Protein AF-A0A1B7WX08-F1 (afdb_monomer_lite)

Structure (mmCIF, N/CA/C/O backbone):
data_AF-A0A1B7WX08-F1
#
_entry.id   AF-A0A1B7WX08-F1
#
loop_
_atom_site.group_PDB
_atom_site.id
_atom_site.type_symbol
_atom_site.label_atom_id
_atom_site.label_alt_id
_atom_site.label_comp_id
_atom_site.label_asym_id
_atom_site.label_entity_id
_atom_site.label_seq_id
_atom_site.pdbx_PDB_ins_code
_atom_site.Cartn_x
_atom_site.Cartn_y
_atom_site.Cartn_z
_atom_site.occupancy
_atom_site.B_iso_or_equiv
_atom_site.auth_seq_id
_atom_site.auth_comp_id
_atom_site.auth_asym_id
_atom_site.auth_atom_id
_atom_site.pdbx_PDB_model_num
ATOM 1 N N . MET A 1 1 ? 6.626 0.221 5.370 1.00 90.50 1 MET A N 1
ATOM 2 C CA . MET A 1 1 ? 6.818 0.188 3.903 1.00 90.50 1 MET A CA 1
ATOM 3 C C . MET A 1 1 ? 7.236 -1.219 3.512 1.00 90.50 1 MET A C 1
ATOM 5 O O . MET A 1 1 ? 8.047 -1.790 4.228 1.00 90.50 1 MET A O 1
ATOM 9 N N . PHE A 1 2 ? 6.681 -1.766 2.429 1.00 95.19 2 PHE A N 1
ATOM 10 C CA . PHE A 1 2 ? 6.995 -3.108 1.923 1.00 95.19 2 PHE A CA 1
ATOM 11 C C . PHE A 1 2 ? 7.674 -2.978 0.559 1.00 95.19 2 PHE A C 1
ATOM 13 O O . PHE A 1 2 ? 7.170 -2.258 -0.300 1.00 95.19 2 PHE A O 1
ATOM 20 N N . PHE A 1 3 ? 8.816 -3.636 0.369 1.00 95.19 3 PHE A N 1
ATOM 21 C CA . PHE A 1 3 ? 9.546 -3.654 -0.898 1.00 95.19 3 PHE A CA 1
ATOM 22 C C . PHE A 1 3 ? 10.453 -4.883 -0.972 1.00 95.19 3 PHE A C 1
ATOM 24 O O . PHE A 1 3 ? 10.838 -5.452 0.049 1.00 95.19 3 PHE A O 1
ATOM 31 N N . THR A 1 4 ? 10.824 -5.272 -2.188 1.00 94.88 4 THR A N 1
ATOM 32 C CA . THR A 1 4 ? 11.812 -6.321 -2.448 1.00 94.88 4 THR A CA 1
ATOM 33 C C . T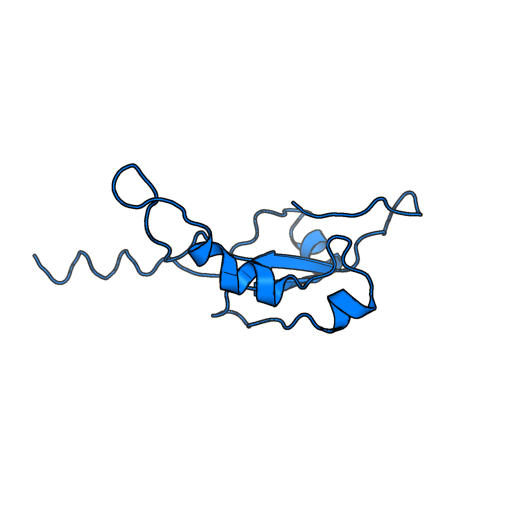HR A 1 4 ? 13.083 -5.722 -3.037 1.00 94.88 4 THR A C 1
ATOM 35 O O . THR A 1 4 ? 13.090 -4.610 -3.571 1.00 94.88 4 THR A O 1
ATOM 38 N N . ARG A 1 5 ? 14.198 -6.450 -2.919 1.00 94.19 5 ARG A N 1
ATOM 39 C CA . ARG A 1 5 ? 15.466 -6.019 -3.509 1.00 94.19 5 ARG A CA 1
ATOM 40 C C . ARG A 1 5 ? 15.354 -6.035 -5.036 1.00 94.19 5 ARG A C 1
ATOM 42 O O . ARG A 1 5 ? 15.074 -7.072 -5.633 1.00 94.19 5 ARG A O 1
ATOM 49 N N . GLY A 1 6 ? 15.617 -4.886 -5.652 1.00 92.56 6 GLY A N 1
ATOM 50 C CA . GLY A 1 6 ? 15.678 -4.744 -7.102 1.00 92.56 6 GLY A CA 1
ATOM 51 C C . GLY A 1 6 ? 16.790 -5.581 -7.741 1.00 92.56 6 GLY A C 1
ATOM 52 O O . GLY A 1 6 ? 17.789 -5.909 -7.101 1.00 92.56 6 GLY A O 1
ATOM 53 N N . LYS A 1 7 ? 16.616 -5.910 -9.025 1.00 93.38 7 LYS A N 1
ATOM 54 C CA . LYS A 1 7 ? 17.620 -6.624 -9.840 1.00 93.38 7 LYS A CA 1
ATOM 55 C C . LYS A 1 7 ? 18.452 -5.687 -10.718 1.00 93.38 7 LYS A C 1
ATOM 57 O O . LYS A 1 7 ? 19.420 -6.126 -11.327 1.00 93.38 7 LYS A O 1
ATOM 62 N N . LYS A 1 8 ? 18.044 -4.422 -10.825 1.00 96.38 8 LYS A N 1
ATOM 63 C CA . LYS A 1 8 ? 18.697 -3.375 -11.616 1.00 96.38 8 LYS A CA 1
ATOM 64 C C . LYS A 1 8 ? 19.083 -2.211 -10.709 1.00 96.38 8 LYS A C 1
ATOM 66 O O . LYS A 1 8 ? 18.491 -2.039 -9.647 1.00 96.38 8 LYS A O 1
ATOM 71 N N . GLU A 1 9 ? 19.986 -1.358 -11.179 1.00 94.12 9 GLU A N 1
ATOM 72 C CA . GLU A 1 9 ? 20.355 -0.116 -10.484 1.00 94.12 9 GLU A CA 1
ATOM 73 C C . GLU A 1 9 ? 19.177 0.867 -10.365 1.00 94.12 9 GLU A C 1
ATOM 75 O O . GLU A 1 9 ? 19.021 1.554 -9.360 1.00 94.12 9 GLU A O 1
ATOM 80 N N . LYS A 1 10 ? 18.315 0.935 -11.390 1.00 93.44 10 LYS A N 1
ATOM 81 C CA . LYS A 1 10 ? 17.177 1.867 -11.468 1.00 93.44 10 LYS A CA 1
ATOM 82 C C . LYS A 1 10 ? 15.951 1.203 -12.099 1.00 93.44 10 LYS A C 1
ATOM 84 O O . LYS A 1 10 ? 16.064 0.176 -12.766 1.00 93.44 10 LYS A O 1
ATOM 89 N N . GLY A 1 11 ? 14.779 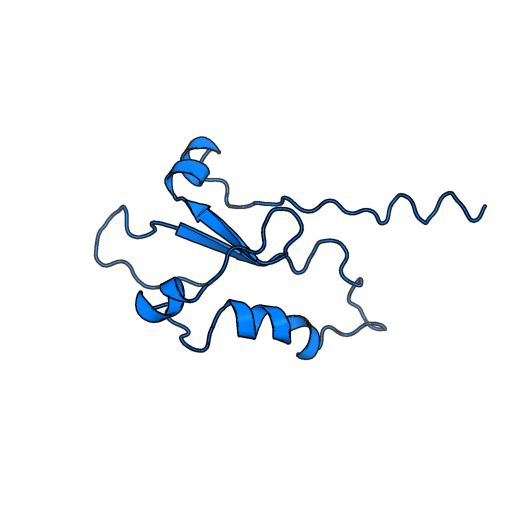1.813 -11.899 1.00 93.38 11 GLY A N 1
ATOM 90 C CA . GLY A 1 11 ? 13.534 1.408 -12.565 1.00 93.38 11 GLY A CA 1
ATOM 91 C C . GLY A 1 11 ? 12.962 0.068 -12.093 1.00 93.38 11 GLY A C 1
ATOM 92 O O . GLY A 1 11 ? 12.333 -0.636 -12.872 1.00 93.38 11 GLY A O 1
ATOM 93 N N . ASN A 1 12 ? 13.204 -0.320 -10.836 1.00 95.38 12 ASN A N 1
ATOM 94 C CA . ASN A 1 12 ? 12.673 -1.577 -10.295 1.00 95.38 12 ASN A CA 1
ATOM 95 C C . ASN A 1 12 ? 11.176 -1.487 -9.947 1.00 95.38 12 ASN A C 1
ATOM 97 O O . ASN A 1 12 ? 10.464 -2.479 -10.066 1.00 95.38 12 ASN A O 1
ATOM 101 N N . THR A 1 13 ? 10.696 -0.308 -9.546 1.00 95.44 13 THR A N 1
ATOM 102 C CA . THR A 1 13 ? 9.306 -0.088 -9.121 1.00 95.44 13 THR A CA 1
ATOM 103 C C . THR A 1 13 ? 8.479 0.451 -10.278 1.00 95.44 13 THR A C 1
ATOM 105 O O . THR A 1 13 ? 8.824 1.492 -10.832 1.00 95.44 13 THR A O 1
ATOM 108 N N . GLN A 1 14 ? 7.394 -0.245 -10.616 1.00 94.69 14 GLN A N 1
ATOM 109 C CA . GLN A 1 14 ? 6.442 0.174 -11.656 1.00 94.69 14 GLN A CA 1
ATOM 110 C C . GLN A 1 14 ? 5.173 0.788 -11.053 1.00 94.69 14 GLN A C 1
ATOM 112 O O . GLN A 1 14 ? 4.614 1.743 -11.584 1.00 94.69 14 GLN A O 1
ATOM 117 N N . GLU A 1 15 ? 4.745 0.262 -9.908 1.00 96.56 15 GLU A N 1
ATOM 118 C CA . GLU A 1 15 ? 3.530 0.667 -9.210 1.00 96.56 15 GLU A CA 1
ATOM 119 C C . GLU A 1 15 ? 3.778 0.661 -7.700 1.00 96.56 15 GLU A C 1
ATOM 121 O O . GLU A 1 15 ? 4.565 -0.138 -7.186 1.00 96.56 15 GLU A O 1
ATOM 126 N N . VAL A 1 16 ? 3.076 1.539 -6.993 1.00 97.19 16 VAL A N 1
ATOM 127 C CA . VAL A 1 16 ? 3.026 1.606 -5.535 1.00 97.19 16 VAL A CA 1
ATOM 128 C C . VAL A 1 16 ? 1.575 1.447 -5.109 1.00 97.19 16 VAL A C 1
ATOM 130 O O . VAL A 1 16 ? 0.690 2.138 -5.606 1.00 97.19 16 VAL A O 1
ATOM 133 N N . TRP A 1 17 ? 1.343 0.537 -4.169 1.00 97.88 17 TRP A N 1
ATOM 134 C CA . TRP A 1 17 ? 0.040 0.325 -3.554 1.00 97.88 17 TRP A CA 1
ATOM 135 C C . TRP A 1 17 ? 0.027 0.974 -2.173 1.00 97.88 17 TRP A C 1
ATOM 137 O O . TRP A 1 17 ? 0.913 0.707 -1.357 1.00 97.88 17 TRP A O 1
ATOM 147 N N . VAL A 1 18 ? -0.965 1.820 -1.913 1.00 98.00 18 VAL A N 1
ATOM 148 C CA . VAL A 1 18 ? -1.122 2.538 -0.645 1.00 98.00 18 VAL A CA 1
ATOM 149 C C . VAL A 1 18 ? -2.411 2.081 0.019 1.00 98.00 18 VAL A C 1
ATOM 151 O O . VAL A 1 18 ? -3.453 2.025 -0.629 1.00 98.00 18 VAL A O 1
ATOM 154 N N . TYR A 1 19 ? -2.324 1.766 1.312 1.00 97.56 19 TYR A N 1
ATOM 155 C CA . TYR A 1 19 ? -3.479 1.504 2.162 1.00 97.56 19 TYR A CA 1
ATOM 156 C C . TYR A 1 19 ? -3.642 2.633 3.187 1.00 97.56 19 TYR A C 1
ATOM 158 O O . TYR A 1 19 ? -2.724 2.883 3.972 1.00 97.56 19 TYR A O 1
ATOM 166 N N . ASP A 1 20 ? -4.790 3.306 3.200 1.00 96.56 20 ASP A N 1
ATOM 167 C CA . ASP A 1 20 ? -5.098 4.370 4.156 1.00 96.56 20 ASP A CA 1
ATOM 168 C C . ASP A 1 20 ? -5.827 3.823 5.401 1.00 96.56 20 ASP A C 1
ATOM 170 O O . ASP A 1 20 ? -7.045 3.627 5.407 1.00 96.56 20 ASP A O 1
ATOM 174 N N . LEU A 1 21 ? -5.063 3.618 6.480 1.00 94.56 21 LEU A N 1
ATOM 175 C CA . LEU A 1 21 ? -5.553 3.320 7.838 1.00 94.56 21 LEU A CA 1
ATOM 176 C C . LEU A 1 21 ? -5.491 4.559 8.761 1.00 94.56 21 LEU A C 1
ATOM 178 O O . LEU A 1 21 ? -5.317 4.429 9.967 1.00 94.56 21 LEU A O 1
ATOM 182 N N . ARG A 1 22 ? -5.535 5.775 8.207 1.00 91.62 22 ARG A N 1
ATOM 183 C CA . ARG A 1 22 ? -5.431 7.035 8.967 1.00 91.62 22 ARG A CA 1
ATOM 184 C C . ARG A 1 22 ? -6.716 7.845 8.893 1.00 91.62 22 ARG A C 1
ATOM 186 O O . ARG A 1 22 ? -7.172 8.380 9.899 1.00 91.62 22 ARG A O 1
ATOM 193 N N . THR A 1 23 ? -7.283 7.959 7.697 1.00 91.12 23 THR A N 1
ATOM 194 C CA . THR A 1 23 ? -8.440 8.825 7.461 1.00 91.12 23 THR 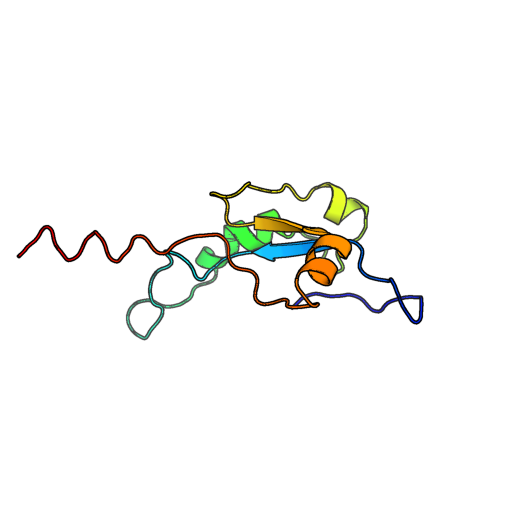A CA 1
ATOM 195 C C . THR A 1 23 ? -9.720 8.184 7.987 1.00 91.12 23 THR A C 1
ATOM 197 O O . THR A 1 23 ? -9.989 7.009 7.709 1.00 91.12 23 THR A O 1
ATOM 200 N N . ASN A 1 24 ? -10.524 8.945 8.736 1.00 84.56 24 ASN A N 1
ATOM 201 C CA . ASN A 1 24 ? -11.783 8.490 9.340 1.00 84.56 24 ASN A CA 1
ATOM 202 C C . ASN A 1 24 ? -11.634 7.208 10.193 1.00 84.56 24 ASN A C 1
ATOM 204 O O . ASN A 1 24 ? -12.576 6.426 10.314 1.00 84.56 24 ASN A O 1
ATOM 208 N N . THR A 1 25 ? -10.445 6.944 10.750 1.00 82.00 25 THR A N 1
ATOM 209 C CA . THR A 1 25 ? -10.215 5.833 11.691 1.00 82.00 25 THR A CA 1
ATOM 210 C C . THR A 1 25 ? -10.265 6.328 13.130 1.00 82.00 25 THR A C 1
ATOM 212 O O . THR A 1 25 ? -9.900 7.470 13.408 1.00 82.00 25 THR A O 1
ATOM 215 N N . SER A 1 26 ? -10.676 5.468 14.064 1.00 83.56 26 SER A N 1
ATOM 216 C CA . SER A 1 26 ? -10.699 5.813 15.487 1.00 83.56 26 SER A CA 1
ATOM 217 C C . SER A 1 26 ? -9.323 6.265 15.980 1.00 83.56 26 SER A C 1
ATOM 219 O O . SER A 1 26 ? -8.303 5.660 15.653 1.00 83.56 26 SER A O 1
ATOM 221 N N . GLN A 1 27 ? -9.289 7.303 16.818 1.00 86.19 27 GLN A N 1
ATOM 222 C CA . GLN A 1 27 ? -8.053 7.700 17.486 1.00 86.19 27 GLN A CA 1
ATOM 223 C C . GLN A 1 27 ? -7.631 6.600 18.461 1.00 86.19 27 GLN A C 1
ATOM 225 O O . GLN A 1 27 ? -8.324 6.317 19.443 1.00 86.19 27 GLN A O 1
ATOM 230 N N . PHE A 1 28 ? -6.493 5.971 18.180 1.00 89.94 28 PHE A N 1
ATOM 231 C CA . PHE A 1 28 ? -5.962 4.913 19.025 1.00 89.94 28 PHE A CA 1
ATOM 232 C C . PHE A 1 28 ? -5.265 5.490 20.260 1.00 89.94 28 PHE A C 1
ATOM 234 O O . PHE A 1 28 ? -4.548 6.487 20.200 1.00 89.94 28 PHE A O 1
ATOM 241 N N . GLY A 1 29 ? -5.459 4.840 21.402 1.00 89.12 29 GLY A N 1
ATOM 242 C CA . GLY A 1 29 ? -4.905 5.261 22.681 1.00 89.12 29 GLY A CA 1
ATOM 243 C C . GLY A 1 29 ? -5.256 4.282 23.794 1.00 89.12 29 GLY A C 1
ATOM 244 O O . GLY A 1 29 ? -5.693 3.162 23.545 1.00 89.12 29 GLY A O 1
ATOM 245 N N . LYS A 1 30 ? -5.108 4.704 25.055 1.00 89.12 30 LYS A N 1
ATOM 246 C CA . LYS A 1 30 ? -5.338 3.823 26.218 1.00 89.12 30 LYS A CA 1
ATOM 247 C C . LYS A 1 30 ? -6.737 3.190 26.251 1.00 89.12 30 LYS A C 1
ATOM 249 O O . LYS A 1 30 ? -6.877 2.081 26.752 1.00 89.12 30 LYS A O 1
ATOM 254 N N . ARG A 1 31 ? -7.754 3.900 25.746 1.00 91.81 31 ARG A N 1
ATOM 255 C CA . ARG A 1 31 ? -9.162 3.458 25.730 1.00 91.81 31 ARG A CA 1
ATOM 256 C C . ARG A 1 31 ? -9.575 2.766 24.426 1.00 91.81 31 ARG A C 1
ATOM 258 O O . ARG A 1 31 ? -10.504 1.972 24.448 1.00 91.81 31 ARG A O 1
ATOM 265 N N . THR A 1 32 ? -8.860 3.029 23.335 1.00 90.94 32 THR A N 1
ATOM 266 C CA . THR A 1 32 ? -9.137 2.476 22.004 1.00 90.94 32 THR A CA 1
ATOM 267 C C . THR A 1 32 ? -7.856 1.844 21.492 1.00 90.94 32 THR A C 1
ATOM 269 O O . THR A 1 32 ? -7.013 2.507 20.892 1.00 90.94 32 THR A O 1
ATOM 272 N N . GLN A 1 33 ? -7.650 0.573 21.817 1.00 94.25 33 GLN A N 1
ATOM 273 C CA . GLN A 1 33 ? -6.412 -0.112 21.465 1.00 94.25 33 GLN A CA 1
ATOM 274 C C . GLN A 1 33 ? -6.369 -0.427 19.969 1.00 94.25 33 GLN A C 1
ATOM 276 O O . GLN A 1 33 ? -7.364 -0.848 19.381 1.00 94.25 33 GLN A O 1
ATOM 281 N N . LEU A 1 34 ? -5.192 -0.276 19.366 1.00 94.56 34 LEU A N 1
ATOM 282 C CA . LEU A 1 34 ? -4.932 -0.764 18.018 1.00 94.56 34 LEU A CA 1
ATOM 283 C C . LEU A 1 34 ? -4.779 -2.290 18.066 1.00 94.56 34 LEU A C 1
ATOM 285 O O . LEU A 1 34 ? -3.748 -2.814 18.481 1.00 94.56 34 LEU A O 1
ATOM 289 N N . THR A 1 35 ? -5.830 -2.999 17.676 1.00 94.94 35 THR A N 1
ATOM 290 C CA . THR A 1 35 ? -5.868 -4.466 17.625 1.00 94.94 35 THR A CA 1
ATOM 291 C C . THR A 1 35 ? -5.629 -5.008 16.217 1.00 94.94 35 THR A C 1
ATOM 293 O O . THR A 1 35 ? -5.706 -4.273 15.230 1.00 94.94 35 THR A O 1
ATOM 296 N N . ARG A 1 36 ? -5.400 -6.325 16.120 1.00 96.00 36 ARG A N 1
ATOM 297 C CA . ARG A 1 36 ? -5.218 -7.036 14.847 1.00 96.00 36 ARG A CA 1
ATOM 298 C C . ARG A 1 36 ? -6.414 -6.889 13.904 1.00 96.00 36 ARG A C 1
ATOM 300 O O . ARG A 1 36 ? -6.226 -6.816 12.698 1.00 96.00 36 ARG A O 1
ATOM 307 N N . GLN A 1 37 ? -7.625 -6.785 14.447 1.00 95.19 37 GLN A N 1
ATOM 308 C CA . GLN A 1 37 ? -8.851 -6.670 13.661 1.00 95.19 37 GLN A CA 1
ATOM 309 C C . GLN A 1 37 ? -8.834 -5.459 12.716 1.00 95.19 37 GLN A C 1
ATOM 311 O O . GLN A 1 37 ? -9.330 -5.576 11.599 1.00 95.19 37 GLN A O 1
ATOM 316 N N . HIS A 1 38 ? -8.198 -4.346 13.102 1.00 94.88 38 HIS A N 1
ATOM 317 C CA . HIS A 1 38 ? -8.075 -3.151 12.254 1.00 94.88 38 HIS A CA 1
ATOM 318 C C . HIS A 1 38 ? -7.246 -3.378 10.980 1.00 94.88 38 HIS A C 1
ATOM 320 O O . HIS A 1 38 ? -7.333 -2.587 10.046 1.00 94.88 38 HIS A O 1
ATOM 326 N N . PHE A 1 39 ? -6.444 -4.445 10.934 1.00 95.62 39 PHE A N 1
ATOM 327 C CA . PHE A 1 39 ? -5.606 -4.785 9.786 1.00 95.62 39 PHE A CA 1
ATOM 328 C C . PHE A 1 39 ? -6.229 -5.841 8.874 1.00 95.62 39 PHE A C 1
ATOM 330 O O . PHE A 1 39 ? -5.676 -6.087 7.811 1.00 95.62 39 PHE A O 1
ATOM 337 N N . THR A 1 40 ? -7.370 -6.436 9.235 1.00 96.50 40 THR A N 1
ATOM 338 C CA . THR A 1 40 ? -7.973 -7.554 8.481 1.00 96.50 40 THR A CA 1
ATOM 339 C C . THR A 1 40 ? -8.193 -7.203 7.007 1.00 96.50 40 THR A C 1
ATOM 341 O O . THR A 1 40 ? -7.800 -7.953 6.120 1.00 96.50 40 THR A O 1
ATOM 344 N N . GLU A 1 41 ? -8.769 -6.031 6.732 1.00 95.69 41 GLU A N 1
ATOM 345 C CA . GLU A 1 41 ? -9.008 -5.565 5.359 1.00 95.69 41 GLU A CA 1
ATOM 346 C C . GLU A 1 41 ? -7.701 -5.295 4.604 1.00 95.69 41 GLU A C 1
ATOM 348 O O . GLU A 1 41 ? -7.586 -5.628 3.424 1.00 95.69 41 GLU A O 1
ATOM 353 N N . PHE A 1 42 ? -6.692 -4.749 5.290 1.00 96.88 42 PHE A N 1
ATOM 354 C CA . PHE A 1 42 ? -5.362 -4.567 4.718 1.00 96.88 42 PHE A CA 1
ATOM 355 C C . PHE A 1 42 ? -4.710 -5.909 4.376 1.00 96.88 42 PHE A C 1
ATOM 357 O O . PHE A 1 42 ? -4.187 -6.044 3.278 1.00 96.88 42 PHE A O 1
ATOM 364 N N . GLU A 1 43 ? -4.741 -6.892 5.278 1.00 97.19 43 GLU A N 1
ATOM 365 C CA . GLU A 1 43 ? -4.148 -8.219 5.063 1.00 97.19 43 GLU A CA 1
ATOM 366 C C . GLU A 1 43 ? -4.792 -8.911 3.850 1.00 97.19 43 GLU A C 1
ATOM 368 O O . GLU A 1 43 ? -4.080 -9.401 2.972 1.00 97.19 43 GLU A O 1
ATOM 373 N N . VAL A 1 44 ? -6.125 -8.849 3.734 1.00 96.88 44 VAL A N 1
ATOM 374 C CA . VAL A 1 44 ? -6.870 -9.371 2.574 1.00 96.88 44 VAL A CA 1
ATOM 375 C C . VAL A 1 44 ? -6.471 -8.656 1.280 1.00 96.88 44 VAL A C 1
ATOM 377 O O . VAL A 1 44 ? -6.209 -9.309 0.271 1.00 96.88 44 VAL A O 1
ATOM 380 N N . ALA A 1 45 ? -6.400 -7.322 1.294 1.00 96.88 45 ALA A N 1
ATOM 381 C CA . ALA A 1 45 ? -6.038 -6.537 0.115 1.00 96.88 45 ALA A CA 1
ATOM 382 C C . ALA A 1 45 ? -4.555 -6.697 -0.280 1.00 96.88 45 ALA A C 1
ATOM 384 O O . ALA A 1 45 ? -4.209 -6.669 -1.463 1.00 96.88 45 ALA A O 1
ATOM 385 N N . PHE A 1 46 ? -3.668 -6.866 0.703 1.00 96.75 46 PHE A N 1
ATOM 386 C CA . PHE A 1 46 ? -2.231 -7.032 0.505 1.00 96.75 46 PHE A CA 1
ATOM 387 C C . PHE A 1 46 ? -1.897 -8.403 -0.099 1.00 96.75 46 PHE A C 1
ATOM 389 O O . PHE A 1 46 ? -1.054 -8.460 -1.007 1.00 96.75 46 PHE A O 1
ATOM 396 N N . GLY A 1 47 ? -2.589 -9.452 0.363 1.00 96.81 47 GLY A N 1
ATOM 397 C CA . GLY A 1 47 ? -2.452 -10.845 -0.061 1.00 96.81 47 GLY A CA 1
ATOM 398 C C . GLY A 1 47 ? -1.423 -11.648 0.746 1.00 96.81 47 GLY A C 1
ATOM 399 O O . GLY A 1 47 ? -0.585 -11.095 1.450 1.00 96.81 47 GLY A O 1
ATOM 400 N N . ASP A 1 48 ? -1.453 -12.975 0.602 1.00 95.81 48 ASP A N 1
ATOM 401 C CA . ASP A 1 48 ? -0.635 -13.897 1.414 1.00 95.81 48 ASP A CA 1
ATOM 402 C C . ASP A 1 48 ? 0.855 -13.932 1.041 1.00 95.81 48 ASP A C 1
ATOM 404 O O . ASP A 1 48 ? 1.666 -14.523 1.753 1.00 95.81 48 ASP A O 1
ATOM 408 N N . ASP A 1 49 ? 1.232 -13.340 -0.094 1.00 96.38 49 ASP A N 1
ATOM 409 C CA . ASP A 1 49 ? 2.620 -13.310 -0.553 1.00 96.38 49 ASP A CA 1
ATOM 410 C C . ASP A 1 49 ? 3.337 -12.052 -0.033 1.00 96.38 49 ASP A C 1
ATOM 412 O O . ASP A 1 49 ? 3.135 -10.959 -0.582 1.00 96.38 49 ASP A O 1
ATOM 416 N N . PRO A 1 50 ? 4.227 -12.186 0.968 1.00 92.00 50 PRO A N 1
ATOM 417 C CA . PRO A 1 50 ? 4.907 -11.052 1.584 1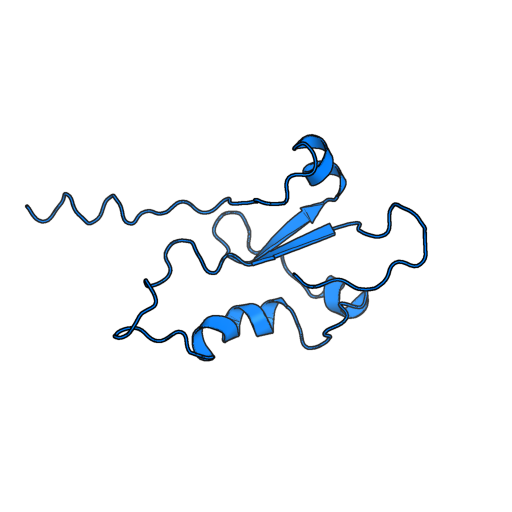.00 92.00 50 PRO A CA 1
ATOM 418 C C . PRO A 1 50 ? 5.882 -10.340 0.638 1.00 92.00 50 PRO A C 1
ATOM 420 O O . PRO A 1 50 ? 6.269 -9.202 0.904 1.00 92.00 50 PRO A O 1
ATOM 423 N N . LEU A 1 51 ? 6.296 -10.992 -0.454 1.00 93.81 51 LEU A N 1
ATOM 424 C CA . LEU A 1 51 ? 7.229 -10.435 -1.432 1.00 93.81 51 LEU A CA 1
ATOM 425 C C . LEU A 1 51 ? 6.516 -9.768 -2.613 1.00 93.81 51 LEU A C 1
ATOM 427 O O . LEU A 1 51 ? 7.179 -9.118 -3.422 1.00 93.81 51 LEU A O 1
ATOM 431 N N . GLY A 1 52 ? 5.189 -9.906 -2.717 1.00 92.12 52 GLY A N 1
ATOM 432 C CA . GLY A 1 52 ? 4.407 -9.314 -3.799 1.00 92.12 52 GLY A CA 1
ATOM 433 C C . GLY A 1 52 ? 4.878 -9.782 -5.176 1.00 92.12 52 GLY A C 1
ATOM 434 O O . GLY A 1 52 ? 5.229 -8.962 -6.023 1.00 92.12 52 GLY A O 1
ATOM 435 N N . SER A 1 53 ? 4.919 -11.096 -5.412 1.00 93.56 53 SER A N 1
ATOM 436 C CA . SER A 1 53 ? 5.192 -11.644 -6.744 1.00 93.56 53 SER A CA 1
ATOM 437 C C . SER A 1 53 ? 4.204 -11.100 -7.786 1.00 93.56 53 SER A C 1
ATOM 439 O O . SER A 1 53 ? 3.088 -10.707 -7.432 1.00 93.56 53 SER A O 1
ATOM 441 N N . PRO A 1 54 ? 4.543 -11.130 -9.089 1.00 93.06 54 PRO A N 1
ATOM 442 C CA . PRO A 1 54 ? 3.626 -10.689 -10.141 1.00 93.06 54 PRO A CA 1
ATOM 443 C C . PRO A 1 54 ? 2.239 -11.347 -10.067 1.00 93.06 54 PRO A C 1
ATOM 445 O O . PRO A 1 54 ? 1.233 -10.681 -10.287 1.00 93.06 54 PRO A O 1
ATOM 448 N N . ALA A 1 55 ? 2.171 -12.628 -9.687 1.00 95.00 55 ALA A N 1
ATOM 449 C CA . ALA A 1 55 ? 0.911 -13.348 -9.514 1.00 95.00 55 ALA A CA 1
ATOM 450 C C . ALA A 1 55 ? 0.092 -12.853 -8.307 1.00 95.00 55 ALA A C 1
ATOM 452 O O . ALA A 1 55 ? -1.134 -12.886 -8.352 1.00 95.00 55 ALA A O 1
ATOM 453 N N . SER A 1 56 ? 0.753 -12.404 -7.236 1.00 94.81 56 SER A N 1
ATOM 454 C CA . SER A 1 56 ? 0.095 -11.776 -6.085 1.00 94.81 56 SER A CA 1
ATOM 455 C C . SER A 1 56 ? -0.388 -10.365 -6.427 1.00 94.81 56 SER A C 1
ATOM 457 O O . SER A 1 56 ? -1.558 -10.046 -6.234 1.00 94.81 56 SER A O 1
ATOM 459 N N . LEU A 1 57 ? 0.478 -9.543 -7.029 1.00 95.25 57 LEU A N 1
ATOM 460 C CA . LEU A 1 57 ? 0.144 -8.172 -7.425 1.00 95.25 57 LEU A CA 1
ATOM 461 C C . LEU A 1 57 ? -1.015 -8.122 -8.426 1.00 95.25 57 LEU A C 1
ATOM 463 O O . LEU A 1 57 ? -1.872 -7.254 -8.304 1.00 95.25 57 LEU A O 1
ATOM 467 N N . ALA A 1 58 ? -1.096 -9.080 -9.355 1.00 95.62 58 ALA A N 1
ATOM 468 C CA . ALA A 1 58 ? -2.191 -9.176 -10.321 1.00 95.62 58 ALA A CA 1
ATOM 469 C C . ALA A 1 58 ? -3.575 -9.413 -9.684 1.00 95.62 58 ALA A C 1
ATOM 471 O O . ALA A 1 58 ? -4.588 -9.181 -10.338 1.00 95.62 58 ALA A O 1
ATOM 472 N N . LYS A 1 59 ? -3.636 -9.874 -8.426 1.00 96.38 59 LYS A N 1
ATOM 473 C CA . LYS A 1 59 ? -4.893 -10.068 -7.682 1.00 96.38 59 LYS A CA 1
ATOM 474 C C . LYS A 1 59 ? -5.354 -8.811 -6.950 1.00 96.38 59 LYS A C 1
ATOM 476 O O . LYS A 1 59 ? -6.495 -8.762 -6.498 1.00 96.38 59 LYS A O 1
ATOM 481 N N . ARG A 1 60 ? -4.475 -7.821 -6.782 1.00 96.94 60 ARG A N 1
ATOM 482 C CA . ARG A 1 60 ? -4.813 -6.582 -6.082 1.00 96.94 60 ARG A CA 1
ATOM 483 C C . ARG A 1 60 ? -5.792 -5.769 -6.913 1.00 96.94 60 ARG A C 1
ATOM 485 O O . ARG A 1 60 ? -5.657 -5.662 -8.131 1.00 96.94 60 ARG A O 1
ATOM 492 N N . MET A 1 61 ? -6.751 -5.160 -6.231 1.00 97.44 61 MET A N 1
ATOM 493 C CA . MET A 1 61 ? -7.784 -4.339 -6.846 1.00 97.44 61 MET A CA 1
ATOM 494 C C . MET A 1 61 ? -7.716 -2.928 -6.277 1.00 97.44 61 MET A C 1
ATOM 496 O O . MET A 1 61 ? -7.688 -2.747 -5.060 1.00 97.44 61 MET A O 1
ATOM 500 N N . ASP A 1 62 ? -7.674 -1.937 -7.166 1.00 98.00 62 ASP A N 1
ATOM 501 C CA . ASP A 1 62 ? -7.838 -0.542 -6.773 1.00 98.00 62 ASP A CA 1
ATOM 502 C C . ASP A 1 62 ? -9.293 -0.331 -6.349 1.00 98.00 62 ASP A C 1
ATOM 504 O O . ASP A 1 62 ? -10.222 -0.660 -7.087 1.00 98.00 62 ASP A O 1
ATOM 508 N N . THR A 1 63 ? -9.481 0.173 -5.136 1.00 97.56 63 THR A N 1
ATOM 509 C CA . THR A 1 63 ? -10.803 0.366 -4.525 1.00 97.56 63 THR A CA 1
ATOM 510 C C . THR A 1 63 ? -11.399 1.750 -4.808 1.00 97.56 63 THR A C 1
ATOM 512 O O . THR A 1 63 ? -12.461 2.084 -4.288 1.00 97.56 63 THR A O 1
ATOM 515 N N . GLY A 1 64 ? -10.753 2.546 -5.664 1.00 96.31 64 GLY A N 1
ATOM 516 C CA . GLY A 1 64 ? -11.213 3.857 -6.106 1.00 96.31 64 GLY A CA 1
ATOM 517 C C . GLY A 1 64 ? -10.990 4.969 -5.081 1.00 96.31 64 GLY A C 1
ATOM 518 O O . GLY A 1 64 ? -10.450 4.760 -3.998 1.00 96.31 64 GLY A O 1
ATOM 519 N N . GLU A 1 65 ? -11.423 6.183 -5.424 1.00 95.12 65 GLU A N 1
ATOM 520 C CA . GLU A 1 65 ? -11.212 7.400 -4.619 1.00 95.12 65 GLU A CA 1
ATOM 521 C C . GLU A 1 65 ? -11.906 7.385 -3.256 1.00 95.12 65 GLU A C 1
ATOM 523 O O . GLU A 1 65 ? -11.507 8.124 -2.368 1.00 95.12 65 GLU A O 1
ATOM 528 N N . GLN A 1 66 ? -12.914 6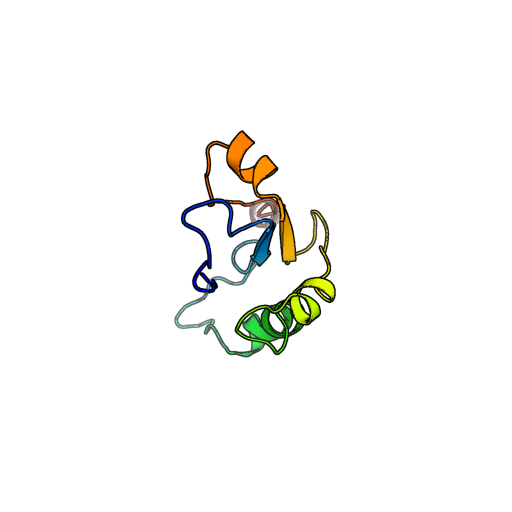.535 -3.078 1.00 93.69 66 GLN A N 1
ATOM 529 C CA . GLN A 1 66 ? -13.595 6.341 -1.794 1.00 93.69 66 GLN A CA 1
ATOM 530 C C . GLN A 1 66 ? -13.043 5.136 -1.020 1.00 93.69 66 GLN A C 1
ATOM 532 O O . GLN A 1 66 ? -13.371 4.927 0.146 1.00 93.69 66 GLN A O 1
ATOM 537 N N . GLY A 1 67 ? -12.212 4.322 -1.671 1.00 95.38 67 GLY A N 1
ATOM 538 C CA . GLY A 1 67 ? -11.619 3.131 -1.097 1.00 95.38 67 GLY A CA 1
ATOM 539 C C . GLY A 1 67 ? -10.312 3.413 -0.362 1.00 95.38 67 GLY A C 1
ATOM 540 O O . GLY A 1 67 ? -9.651 4.435 -0.562 1.00 95.38 67 GLY A O 1
ATOM 541 N N . ARG A 1 68 ? -9.925 2.475 0.508 1.00 96.44 68 ARG A N 1
ATOM 542 C CA . ARG A 1 68 ? -8.706 2.576 1.325 1.00 96.44 68 ARG A CA 1
ATOM 543 C C . ARG A 1 68 ? -7.470 2.012 0.643 1.00 96.44 68 ARG A C 1
ATOM 545 O O . ARG A 1 68 ? -6.378 2.334 1.088 1.00 96.44 68 ARG A O 1
ATOM 552 N N . PHE A 1 69 ? -7.607 1.212 -0.414 1.00 97.88 69 PHE A N 1
ATOM 553 C CA . PHE A 1 69 ? -6.487 0.573 -1.105 1.00 97.88 69 PHE A CA 1
ATOM 554 C C . PHE A 1 69 ? -6.410 1.010 -2.564 1.00 97.88 69 PHE A C 1
ATOM 556 O O . PHE A 1 69 ? -7.294 0.680 -3.358 1.00 97.88 69 PHE A O 1
ATOM 563 N N . ARG A 1 70 ? -5.366 1.762 -2.919 1.00 98.31 70 ARG A N 1
ATOM 564 C CA . ARG A 1 70 ? -5.215 2.351 -4.256 1.00 98.31 70 ARG A CA 1
ATOM 565 C C . ARG A 1 70 ? -3.831 2.133 -4.839 1.00 98.31 70 ARG A C 1
ATOM 567 O O . ARG A 1 70 ? -2.844 2.024 -4.106 1.00 98.31 70 ARG A O 1
ATOM 574 N N . LYS A 1 71 ? -3.778 2.096 -6.168 1.00 98.06 71 LYS A N 1
ATOM 575 C CA . LYS A 1 71 ? -2.568 1.940 -6.966 1.00 98.06 71 LYS A CA 1
ATOM 576 C C . LYS A 1 71 ? -2.160 3.273 -7.587 1.00 98.06 71 LYS A C 1
ATOM 578 O O . LYS A 1 71 ? -2.959 3.952 -8.221 1.00 98.06 71 LYS A O 1
ATOM 583 N N . PHE A 1 72 ? -0.871 3.572 -7.502 1.00 97.94 72 PHE A N 1
ATOM 584 C CA . PHE A 1 72 ? -0.239 4.718 -8.146 1.00 97.94 72 PHE A CA 1
ATOM 585 C C . PHE A 1 72 ? 0.911 4.231 -9.024 1.00 97.94 72 PHE A C 1
ATOM 587 O O . PHE A 1 72 ? 1.706 3.388 -8.603 1.00 97.94 72 PHE A O 1
ATOM 594 N N . THR A 1 73 ? 1.007 4.729 -10.256 1.00 98.00 73 THR A N 1
ATOM 595 C CA . THR A 1 73 ? 2.118 4.380 -11.152 1.00 98.00 73 THR A CA 1
ATOM 596 C C . THR A 1 73 ? 3.380 5.139 -10.758 1.00 98.00 73 THR A C 1
ATOM 598 O O . THR A 1 73 ? 3.325 6.214 -10.157 1.00 98.00 73 THR A O 1
ATOM 601 N N . ARG A 1 74 ? 4.547 4.593 -11.113 1.00 97.56 74 ARG A N 1
ATOM 602 C CA . ARG A 1 74 ? 5.827 5.277 -10.900 1.00 97.56 74 ARG A CA 1
ATOM 603 C C . ARG A 1 74 ? 5.880 6.632 -11.611 1.00 97.56 74 ARG A C 1
ATOM 605 O O . ARG A 1 74 ? 6.447 7.561 -11.037 1.00 97.56 74 ARG A O 1
ATOM 612 N N . ASP A 1 75 ? 5.290 6.726 -12.799 1.00 97.69 75 ASP A N 1
ATOM 613 C CA . ASP A 1 75 ? 5.258 7.949 -13.607 1.00 97.69 75 ASP A CA 1
ATOM 614 C C . ASP A 1 75 ? 4.411 9.030 -12.938 1.00 97.69 75 ASP A C 1
ATOM 616 O O . ASP A 1 75 ? 4.896 10.140 -12.747 1.00 97.69 75 ASP A O 1
ATOM 620 N N . TRP A 1 76 ? 3.218 8.677 -12.445 1.00 97.38 76 TRP A N 1
ATOM 621 C CA . TRP A 1 76 ? 2.399 9.597 -11.654 1.00 97.38 76 TRP A CA 1
ATOM 622 C C . TRP A 1 76 ? 3.181 10.099 -10.435 1.00 97.38 76 TRP A C 1
ATOM 624 O O . TRP A 1 76 ? 3.264 11.291 -10.188 1.00 97.38 76 TRP A O 1
ATOM 634 N N . ILE A 1 77 ? 3.869 9.218 -9.706 1.00 97.69 77 ILE A N 1
ATOM 635 C CA . ILE A 1 77 ? 4.683 9.642 -8.553 1.00 97.69 77 ILE A CA 1
ATOM 636 C C . ILE A 1 77 ? 5.818 10.597 -8.973 1.00 97.69 77 ILE A C 1
ATOM 638 O O . ILE A 1 77 ? 6.132 11.531 -8.236 1.00 97.69 77 ILE A O 1
ATOM 642 N N . ALA A 1 78 ? 6.425 10.388 -10.146 1.00 97.19 78 ALA A N 1
ATOM 643 C CA . ALA A 1 78 ? 7.472 11.268 -10.669 1.00 97.19 78 ALA A CA 1
ATOM 644 C C . ALA A 1 78 ? 6.930 12.660 -11.016 1.00 97.19 78 ALA A C 1
ATOM 646 O O . ALA A 1 78 ? 7.565 13.660 -10.684 1.00 97.19 78 ALA A O 1
ATOM 647 N N . GLU A 1 79 ? 5.745 12.732 -11.626 1.00 97.19 79 GLU A N 1
ATOM 648 C CA . GLU A 1 79 ? 5.057 13.993 -11.935 1.00 97.19 79 GLU A CA 1
ATOM 649 C C . GLU A 1 79 ? 4.772 14.820 -10.672 1.00 97.19 79 GLU A C 1
ATOM 651 O O . GLU A 1 79 ? 4.825 16.048 -10.706 1.00 97.19 79 GLU A O 1
ATOM 656 N N . PHE A 1 80 ? 4.559 14.155 -9.534 1.00 94.69 80 PHE A N 1
ATOM 657 C CA . PHE A 1 80 ? 4.359 14.778 -8.221 1.00 94.69 80 PHE A CA 1
ATOM 658 C C . PHE A 1 80 ? 5.662 14.956 -7.416 1.00 94.69 80 PHE A C 1
ATOM 660 O O . PHE A 1 80 ? 5.635 15.099 -6.191 1.00 94.69 80 PHE A O 1
ATOM 667 N N . GLY A 1 81 ? 6.818 14.964 -8.086 1.00 96.50 81 GLY A N 1
ATOM 668 C CA . GLY A 1 81 ? 8.108 15.279 -7.466 1.00 96.50 81 GLY A CA 1
ATOM 669 C C . GLY A 1 81 ? 8.666 14.174 -6.569 1.00 96.50 81 GLY A C 1
ATOM 670 O O . GLY A 1 81 ? 9.376 14.468 -5.610 1.00 96.50 81 GLY A O 1
ATOM 671 N N . ASP A 1 82 ? 8.336 12.912 -6.856 1.00 96.19 82 ASP A N 1
ATOM 672 C CA . ASP A 1 82 ? 8.782 11.730 -6.105 1.00 96.19 82 ASP A CA 1
ATOM 673 C C . ASP A 1 82 ? 8.312 11.689 -4.636 1.00 96.19 82 ASP A C 1
ATOM 675 O O . ASP A 1 82 ? 8.903 11.021 -3.781 1.00 96.19 82 ASP A O 1
ATOM 679 N N . ILE A 1 83 ? 7.206 12.372 -4.333 1.00 95.25 83 ILE A N 1
ATOM 680 C CA . ILE A 1 83 ? 6.629 12.435 -2.989 1.00 95.25 83 ILE A CA 1
ATOM 681 C C . ILE A 1 83 ? 5.734 11.214 -2.736 1.00 95.25 83 ILE A C 1
ATOM 683 O O . ILE A 1 83 ? 4.720 11.009 -3.395 1.00 95.25 83 ILE A O 1
ATOM 687 N N . LEU A 1 84 ? 6.070 10.426 -1.709 1.00 95.12 84 LEU A N 1
ATOM 688 C CA . LEU A 1 84 ? 5.280 9.257 -1.283 1.00 95.12 84 LEU A CA 1
ATOM 689 C C . LEU A 1 84 ? 4.245 9.563 -0.190 1.00 95.12 84 LEU A C 1
ATOM 691 O O . LEU A 1 84 ? 3.539 8.662 0.263 1.00 95.12 84 LEU A O 1
ATOM 695 N N . ASN A 1 85 ? 4.135 10.821 0.242 1.00 94.19 85 ASN A N 1
ATOM 696 C CA . ASN A 1 85 ? 3.091 11.271 1.163 1.00 94.19 85 ASN A CA 1
ATOM 697 C C . ASN A 1 85 ? 1.749 11.439 0.426 1.00 94.19 85 ASN A C 1
ATOM 699 O O . ASN A 1 85 ? 1.261 12.551 0.238 1.00 94.19 85 ASN A O 1
ATOM 703 N N . ILE A 1 86 ? 1.192 10.323 -0.041 1.00 95.12 86 ILE A N 1
ATOM 704 C CA . ILE A 1 86 ? -0.021 10.277 -0.858 1.00 95.12 86 ILE A CA 1
ATOM 705 C C . ILE A 1 86 ? -1.246 10.160 0.060 1.00 95.12 86 ILE A C 1
ATOM 707 O O . ILE A 1 86 ? -1.305 9.289 0.929 1.00 95.12 86 ILE A O 1
ATOM 711 N N . SER A 1 87 ? -2.231 11.035 -0.139 1.00 93.88 87 SER A N 1
ATOM 712 C CA . SER A 1 87 ? -3.512 11.039 0.575 1.00 93.88 87 SER A CA 1
ATOM 713 C C . SER A 1 87 ? -4.612 11.487 -0.380 1.00 93.88 87 SER A C 1
ATOM 715 O O . SER A 1 87 ? -4.414 12.447 -1.120 1.00 93.88 87 SER A O 1
ATOM 717 N N . TRP A 1 88 ? -5.750 10.795 -0.379 1.00 94.75 88 TRP A N 1
ATOM 718 C CA . TRP A 1 88 ? -6.891 11.106 -1.257 1.00 94.75 88 TRP A CA 1
ATOM 719 C C . TRP A 1 88 ? -8.238 11.096 -0.531 1.00 94.75 88 TRP A C 1
ATOM 721 O O . TRP A 1 88 ? -9.202 11.658 -1.039 1.00 94.75 88 TRP A O 1
ATOM 731 N N . LEU A 1 89 ? -8.312 10.461 0.641 1.00 94.12 89 LEU A N 1
ATOM 732 C CA . LEU A 1 89 ? -9.490 10.519 1.494 1.00 94.12 89 LEU A CA 1
ATOM 733 C C . LEU A 1 89 ? -9.471 11.824 2.295 1.00 94.12 89 LEU A C 1
ATOM 735 O O . LEU A 1 89 ? -8.414 12.264 2.755 1.00 94.12 89 LEU A O 1
ATOM 739 N N . ASN A 1 90 ? -10.651 12.412 2.477 1.00 85.69 90 ASN A N 1
ATOM 740 C CA . ASN A 1 90 ? -10.859 13.570 3.338 1.00 85.69 90 ASN A CA 1
ATOM 741 C C . ASN A 1 90 ? -11.408 13.127 4.699 1.00 85.69 90 ASN A C 1
ATOM 743 O O . ASN A 1 90 ? -12.144 12.143 4.803 1.00 85.69 90 ASN A O 1
ATOM 747 N N . ASP A 1 91 ? -11.044 13.868 5.740 1.00 68.69 91 ASP A N 1
ATOM 748 C CA . ASP A 1 91 ? -11.572 13.677 7.086 1.00 68.69 91 ASP A CA 1
ATOM 749 C C . ASP A 1 91 ? -12.878 14.477 7.237 1.00 68.69 91 ASP A C 1
ATOM 751 O O . ASP A 1 91 ? -12.849 15.702 7.376 1.00 68.69 91 ASP A O 1
ATOM 755 N N . ASP A 1 92 ? -14.026 13.796 7.183 1.00 57.72 92 ASP A N 1
ATOM 756 C CA . ASP A 1 92 ? -15.350 14.424 7.350 1.00 57.72 92 ASP A CA 1
ATOM 757 C C . ASP A 1 92 ? -15.682 14.708 8.828 1.00 57.72 92 ASP A C 1
ATOM 759 O O . ASP A 1 92 ? -16.714 15.311 9.141 1.00 57.72 92 ASP A O 1
ATOM 763 N N . SER A 1 93 ? -14.800 14.348 9.773 1.00 53.81 93 SER A N 1
ATOM 764 C CA . SER A 1 93 ? -15.044 14.519 11.214 1.00 53.81 93 SER A CA 1
ATOM 765 C C . SER A 1 93 ? -15.203 15.977 11.673 1.00 53.81 93 SER A C 1
ATOM 767 O O . SER A 1 93 ? -15.655 16.220 12.793 1.00 53.81 93 SER A O 1
ATOM 769 N N . ARG A 1 94 ? -14.919 16.971 10.817 1.00 45.06 94 ARG A N 1
ATOM 770 C CA . ARG A 1 94 ? -15.199 18.389 11.111 1.00 45.06 94 ARG A CA 1
ATOM 771 C C . ARG A 1 94 ? -16.671 18.789 10.999 1.00 45.06 94 ARG A C 1
ATOM 773 O O . ARG A 1 94 ? -17.031 19.815 11.571 1.00 45.06 94 ARG A O 1
ATOM 780 N N . PHE A 1 95 ? -17.522 18.022 10.317 1.00 41.81 95 PHE A N 1
ATOM 781 C CA . PHE A 1 95 ? -18.934 18.394 10.137 1.00 41.81 95 PHE A CA 1
ATOM 782 C C . PHE A 1 95 ? -19.864 17.882 11.246 1.00 41.81 95 PHE A C 1
ATOM 784 O O . PHE A 1 95 ? -20.932 18.451 11.452 1.00 41.81 95 PHE A O 1
ATOM 791 N N . ALA A 1 96 ? -19.452 16.875 12.021 1.00 45.50 96 ALA A N 1
ATOM 792 C CA . ALA A 1 96 ? -20.274 16.325 13.103 1.00 45.50 96 ALA A CA 1
ATOM 793 C C . ALA A 1 96 ? -20.262 17.173 14.392 1.00 45.50 96 ALA A C 1
ATOM 795 O O . ALA A 1 96 ? -21.129 17.001 15.240 1.00 45.50 96 ALA A O 1
ATOM 796 N N . HIS A 1 97 ? -19.314 18.104 14.550 1.00 45.84 97 HIS A N 1
ATOM 797 C CA . HIS A 1 97 ? -19.148 18.865 15.797 1.00 45.84 97 HIS A CA 1
ATOM 798 C C . HIS A 1 97 ? -19.902 20.213 15.831 1.00 45.84 97 HIS A C 1
ATOM 800 O O . HIS A 1 97 ? -19.853 20.909 16.843 1.00 45.84 97 HIS A O 1
ATOM 806 N N . PHE A 1 98 ? -20.594 20.589 14.746 1.00 41.31 98 PHE A N 1
ATOM 807 C CA . PHE A 1 98 ? -21.326 21.864 14.630 1.00 41.31 98 PHE A CA 1
ATOM 808 C C . PHE A 1 98 ? -22.858 21.724 14.601 1.00 41.31 98 PHE A C 1
ATOM 810 O O . PHE A 1 98 ? -23.550 22.737 14.573 1.00 41.31 98 PHE A O 1
ATOM 817 N N . CYS A 1 99 ? -23.402 20.503 14.633 1.00 45.88 99 CYS A N 1
ATOM 818 C CA . CYS A 1 99 ? -24.855 20.281 14.682 1.00 45.88 99 CYS A CA 1
ATOM 819 C C . CYS A 1 99 ? -25.399 19.938 16.082 1.00 45.88 99 CYS A C 1
ATOM 821 O O . CYS A 1 99 ? -26.602 19.736 16.211 1.00 45.88 99 CYS A O 1
ATOM 823 N N . GLU A 1 100 ? -24.561 19.912 17.124 1.00 41.06 100 GLU A N 1
ATOM 824 C CA . GLU A 1 100 ? -24.974 19.621 18.512 1.00 41.06 100 GLU A CA 1
ATOM 825 C C . GLU A 1 100 ? -24.588 20.725 19.523 1.00 41.06 100 GLU A C 1
ATOM 827 O O . GLU A 1 100 ? -24.341 20.435 20.693 1.00 41.06 100 GLU A O 1
ATOM 832 N N . SER A 1 101 ? -24.541 21.999 19.108 1.00 42.97 101 SER A N 1
ATOM 833 C CA . SER A 1 101 ? -24.387 23.135 20.039 1.00 42.97 101 SER A CA 1
ATOM 834 C C . SER A 1 101 ? -25.493 24.164 19.900 1.00 42.97 101 SER A C 1
ATOM 836 O O . SER A 1 101 ? -25.647 24.659 18.759 1.00 42.97 101 SER A O 1
#

Radius of gyration: 16.79 Å; chains: 1; bounding box: 45×37×40 Å

Secondary structure (DSSP, 8-state):
------SSSS---SEEEEE--STT----SSSS---GGGGHHHHHHH-S-TT--HHHHTT-----TTSSEEEEEHHHHHHTTT-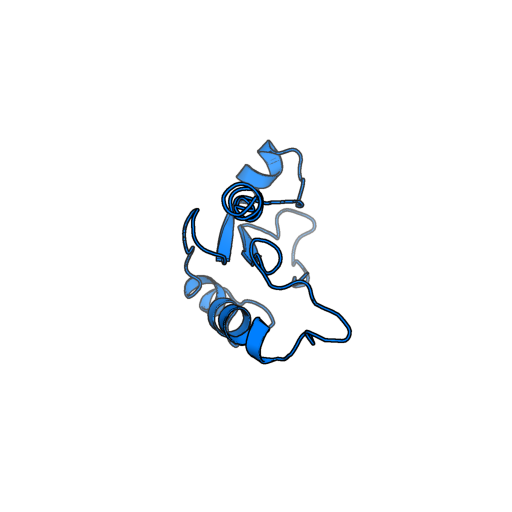--------GGGTTTSS--

Sequence (101 aa):
MFFTRGKKEKGNTQEVWVYDLRTNTSQFGKRTQLTRQHFTEFEVAFGDDPLGSPASLAKRMDTGEQGRFRKFTRDWIAEFGDILNISWLNDDSRFAHFCES

Foldseek 3Di:
DAADDAPDPDDRAFKDKFFDLDAPHDDDDPVRHDDPVSCPVVDVQQDPDSHCPVVNVVPHDAPPLQHRIHMDGPVNCVVVVVDPPDDRDDHPVVVVVPPPD

pLDDT: mean 89.57, std 15.05, range [41.06, 98.31]